Protein AF-A0A8N4KXZ0-F1 (afdb_monomer)

Radius of gyration: 26.38 Å; Cα contacts (8 Å, |Δi|>4): 65; chains: 1; bounding box: 52×31×77 Å

Secondary structure (DSSP, 8-state):
---HHHHHHHHHHHHHHHHHHHHHHHHGGG--PPPPEE----STTS-HHHH-SS---S-GGGEESS-EE--TT--S-EE-SS----------

Solvent-accessible surface area (backbone atoms only — not comparable to full-atom values): 6106 Å² total; per-residue (Å²): 133,86,59,72,68,57,57,52,50,52,52,51,50,52,50,52,52,51,52,52,51,53,55,57,59,63,64,66,72,72,75,79,81,45,42,69,36,79,62,78,81,57,64,94,72,74,33,63,71,57,71,48,91,84,62,70,88,72,56,73,86,40,54,36,78,73,22,64,36,76,49,94,96,53,90,64,76,38,72,21,90,71,86,82,88,88,83,84,76,90,81,129

Sequence (92 aa):
MPPLNEVLRVNWNLQIISCIVVLLTTHSIQLAHCIDCFKCVSFNEANKACDDPFHNNYSTAILESPCMGGRKGRNGLFPATACIKIGGIYGW

pLDDT: mean 78.61, std 10.49, range [43.19, 92.5]

Foldseek 3Di:
DPDPVVVVVVVVVVVVVVVVVVVVVVVVPPPPDADKEQDDDDDPNPDVCLVDPPDNPDDCPRIDPRDWDDDPPDDDTDRDPDYDRDDDDPDD

Structure (mmCIF, N/CA/C/O backbone):
data_AF-A0A8N4KXZ0-F1
#
_entry.id   AF-A0A8N4KXZ0-F1
#
loop_
_atom_site.group_PDB
_atom_site.id
_atom_site.type_symbol
_atom_site.label_atom_id
_atom_site.label_alt_id
_atom_site.label_comp_id
_atom_site.label_asym_id
_atom_site.label_entity_id
_atom_site.label_seq_id
_atom_site.pdbx_PDB_ins_code
_atom_site.Cartn_x
_atom_site.Cartn_y
_atom_site.Cartn_z
_atom_site.occupancy
_atom_site.B_iso_or_equiv
_atom_site.auth_seq_id
_atom_site.auth_comp_id
_atom_site.auth_asym_id
_atom_site.auth_atom_id
_atom_site.pdbx_PDB_model_num
ATOM 1 N N . MET A 1 1 ? -35.019 -9.528 51.712 1.00 61.81 1 MET A N 1
ATOM 2 C CA . MET A 1 1 ? -35.158 -9.058 50.317 1.00 61.81 1 MET A CA 1
ATOM 3 C C . MET A 1 1 ? -34.381 -7.760 50.155 1.00 61.81 1 MET A C 1
ATOM 5 O O . MET A 1 1 ? -34.508 -6.928 51.048 1.00 61.81 1 MET A O 1
ATOM 9 N N . PRO A 1 2 ? -33.596 -7.575 49.079 1.00 72.81 2 PRO A N 1
ATOM 10 C CA . PRO A 1 2 ? -33.049 -6.261 48.743 1.00 72.81 2 PRO A CA 1
ATOM 11 C C . PRO A 1 2 ? -34.189 -5.295 48.362 1.00 72.81 2 PRO A C 1
ATOM 13 O O . PRO A 1 2 ? -35.231 -5.748 47.874 1.00 72.81 2 PRO A O 1
ATOM 16 N N . PRO A 1 3 ? -34.042 -3.984 48.606 1.00 80.81 3 PRO A N 1
ATOM 17 C CA . PRO A 1 3 ? -35.079 -3.007 48.307 1.00 80.81 3 PRO A CA 1
ATOM 18 C C . PRO A 1 3 ? -35.203 -2.779 46.785 1.00 80.81 3 PRO A C 1
ATOM 20 O O . PRO A 1 3 ? -34.224 -2.841 46.040 1.00 80.81 3 PRO A O 1
ATOM 23 N N . LEU A 1 4 ? -36.428 -2.541 46.299 1.00 77.06 4 LEU A N 1
ATOM 24 C CA . LEU A 1 4 ? -36.766 -2.482 44.862 1.00 77.06 4 LEU A CA 1
ATOM 25 C C . LEU A 1 4 ? -35.922 -1.455 44.074 1.00 77.06 4 LEU A C 1
ATOM 27 O O . LEU A 1 4 ? -35.594 -1.662 42.907 1.00 77.06 4 LEU A O 1
ATOM 31 N N . ASN A 1 5 ? -35.536 -0.362 44.729 1.00 76.94 5 ASN A N 1
ATOM 32 C CA . ASN A 1 5 ? -34.676 0.694 44.195 1.00 76.94 5 ASN A CA 1
ATOM 33 C C . ASN A 1 5 ? -33.235 0.228 43.907 1.00 76.94 5 ASN A C 1
ATOM 35 O O . ASN A 1 5 ? -32.645 0.685 42.928 1.00 76.94 5 ASN A O 1
ATOM 39 N N . GLU A 1 6 ? -32.672 -0.694 44.693 1.00 77.38 6 GLU A N 1
ATOM 40 C CA . GLU A 1 6 ? -31.352 -1.269 44.409 1.00 77.38 6 GLU A CA 1
ATOM 41 C C . GLU A 1 6 ? -31.384 -2.171 43.176 1.00 77.38 6 GLU A C 1
ATOM 43 O O . GLU A 1 6 ? -30.502 -2.069 42.325 1.00 77.38 6 GLU A O 1
ATOM 48 N N . VAL A 1 7 ? -32.422 -2.998 43.025 1.00 73.75 7 VAL A N 1
ATOM 49 C CA . VAL A 1 7 ? -32.572 -3.897 41.866 1.00 73.75 7 VAL A CA 1
ATOM 50 C C . VAL A 1 7 ? -32.713 -3.098 40.566 1.00 73.75 7 VAL A C 1
ATOM 52 O O . VAL A 1 7 ? -32.057 -3.409 39.571 1.00 73.75 7 VAL A O 1
ATOM 55 N N . LEU A 1 8 ? -33.509 -2.023 40.583 1.00 74.00 8 LEU A N 1
ATOM 56 C CA . LEU A 1 8 ? -33.666 -1.113 39.443 1.00 74.00 8 LEU A CA 1
ATOM 57 C C . LEU A 1 8 ? -32.355 -0.391 39.094 1.00 74.00 8 LEU A C 1
ATOM 59 O O . LEU A 1 8 ? -32.008 -0.281 37.918 1.00 74.00 8 LEU A O 1
ATOM 63 N N . ARG A 1 9 ? -31.590 0.046 40.104 1.00 78.50 9 ARG A N 1
ATOM 64 C CA . ARG A 1 9 ? -30.286 0.699 39.915 1.00 78.50 9 ARG A CA 1
ATOM 65 C C . ARG A 1 9 ? -29.246 -0.256 39.324 1.00 78.50 9 ARG A C 1
ATOM 67 O O . ARG A 1 9 ? -28.507 0.135 38.425 1.00 78.50 9 ARG A O 1
ATOM 74 N N . VAL A 1 10 ? -29.197 -1.505 39.789 1.00 77.12 10 VAL A N 1
ATOM 75 C CA . VAL A 1 10 ? -28.301 -2.541 39.247 1.00 77.12 10 VAL A CA 1
ATOM 76 C C . VAL A 1 10 ? -28.643 -2.842 37.784 1.00 77.12 10 VAL A C 1
ATOM 78 O O . VAL A 1 10 ? -27.741 -2.868 36.951 1.00 77.12 10 VAL A O 1
ATOM 81 N N . ASN A 1 11 ? -29.928 -2.972 37.444 1.00 78.94 11 ASN A N 1
ATOM 82 C CA . ASN A 1 11 ? -30.369 -3.254 36.075 1.00 78.94 11 ASN A CA 1
ATOM 83 C C . ASN A 1 11 ? -30.021 -2.116 35.095 1.00 78.94 11 ASN A C 1
ATOM 85 O O . ASN A 1 11 ? -29.506 -2.361 34.006 1.00 78.94 11 ASN A O 1
ATOM 89 N N . TRP A 1 12 ? -30.207 -0.862 35.518 1.00 82.19 12 TRP A N 1
ATOM 90 C CA . TRP A 1 12 ? -29.836 0.314 34.726 1.00 82.19 12 TRP A CA 1
ATOM 91 C C . TRP A 1 12 ? -28.319 0.396 34.490 1.00 82.19 12 TRP A C 1
ATOM 93 O O . TR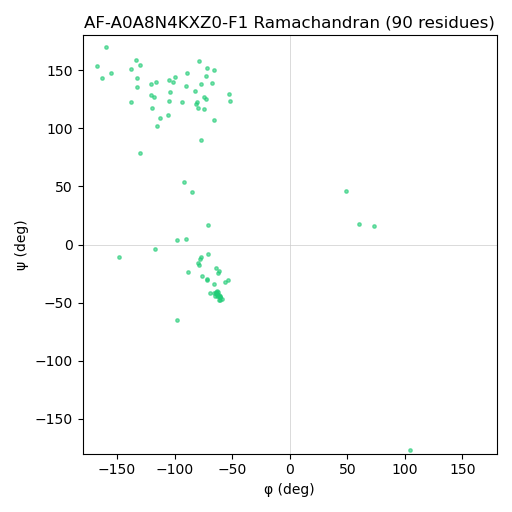P A 1 12 ? -27.869 0.659 33.376 1.00 82.19 12 TRP A O 1
ATOM 103 N N . ASN A 1 13 ? -27.513 0.104 35.517 1.00 86.00 13 ASN A N 1
ATOM 104 C CA . ASN A 1 13 ? -26.055 0.046 35.384 1.00 86.00 13 ASN A CA 1
ATOM 105 C C . ASN A 1 13 ? -25.615 -1.066 34.418 1.00 86.00 13 ASN A C 1
ATOM 107 O O . ASN A 1 13 ? -24.753 -0.829 33.577 1.00 86.00 13 ASN A O 1
ATOM 111 N N . LEU A 1 14 ? -26.226 -2.253 34.490 1.00 84.75 14 LEU A N 1
ATOM 112 C CA . LEU A 1 14 ? -25.955 -3.360 33.564 1.00 84.75 14 LEU A CA 1
ATOM 113 C C . LEU A 1 14 ? -26.303 -3.004 32.111 1.00 84.75 14 LEU A C 1
ATOM 115 O O . LEU A 1 14 ? -25.524 -3.315 31.210 1.00 84.75 14 LEU A O 1
ATOM 119 N N . GLN A 1 15 ? -27.421 -2.311 31.879 1.00 87.38 15 GLN A N 1
ATOM 120 C CA . GLN A 1 15 ? -27.800 -1.830 30.546 1.00 87.38 15 GLN A CA 1
ATOM 121 C C . GLN A 1 15 ? -26.812 -0.790 30.005 1.00 87.38 15 GLN A C 1
ATOM 123 O O . GLN A 1 15 ? -26.384 -0.900 28.858 1.00 87.38 15 GLN A O 1
ATOM 128 N N . ILE A 1 16 ? -26.393 0.179 30.827 1.00 90.06 16 ILE A N 1
ATOM 129 C CA . ILE A 1 16 ? -25.386 1.175 30.428 1.00 90.06 16 ILE A CA 1
ATOM 130 C C . ILE A 1 16 ? -24.060 0.495 30.078 1.00 90.06 16 ILE A C 1
ATOM 132 O O . ILE A 1 16 ? -23.483 0.786 29.032 1.00 90.06 16 ILE A O 1
ATOM 136 N N . ILE A 1 17 ? -23.585 -0.424 30.925 1.00 92.31 17 ILE A N 1
ATOM 137 C CA . ILE A 1 17 ? -22.332 -1.152 30.690 1.00 92.31 17 ILE A CA 1
ATOM 138 C C . ILE A 1 1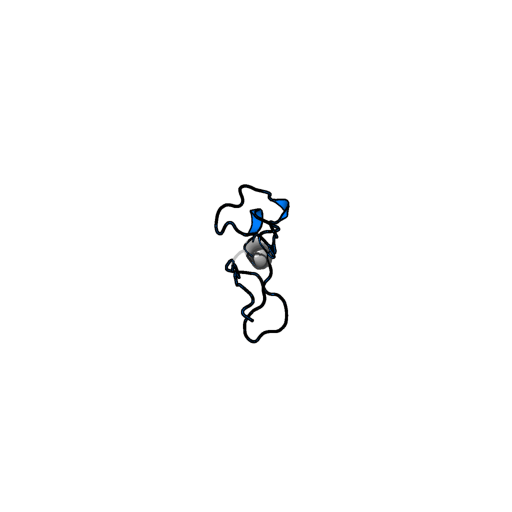7 ? -22.425 -1.953 29.388 1.00 92.31 17 ILE A C 1
ATOM 140 O O . ILE A 1 17 ? -21.506 -1.895 28.574 1.00 92.31 17 ILE A O 1
ATOM 144 N N . SER A 1 18 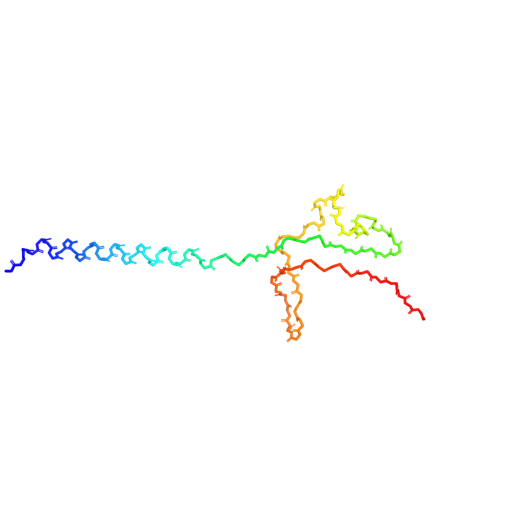? -23.544 -2.643 29.153 1.00 90.50 18 SER A N 1
ATOM 145 C CA . SER A 1 18 ? -23.783 -3.380 27.909 1.00 90.50 18 SER A CA 1
ATOM 146 C C . SER A 1 18 ? -23.723 -2.466 26.679 1.00 90.50 18 SER A C 1
ATOM 148 O O . SER A 1 18 ? -23.004 -2.780 25.730 1.00 90.50 18 SER A O 1
ATOM 150 N N . CYS A 1 19 ? -24.382 -1.304 26.712 1.00 89.25 19 CYS A N 1
ATOM 151 C CA . CYS A 1 19 ? -24.334 -0.323 25.625 1.00 89.25 19 CYS A CA 1
ATOM 152 C C . CYS A 1 19 ? -22.916 0.208 25.373 1.00 89.25 19 CYS A C 1
ATOM 154 O O . CYS A 1 19 ? -22.493 0.295 24.222 1.00 89.25 19 CYS A O 1
ATOM 156 N N . ILE A 1 20 ? -22.160 0.527 26.429 1.00 91.31 20 ILE A N 1
ATOM 157 C CA . ILE A 1 20 ? -20.772 1.000 26.308 1.00 91.31 20 ILE A CA 1
ATOM 158 C C . ILE A 1 20 ? -19.889 -0.079 25.669 1.00 91.31 20 ILE A C 1
ATOM 160 O O . ILE A 1 20 ? -19.123 0.226 24.758 1.00 91.31 20 ILE A O 1
ATOM 164 N N . VAL A 1 21 ? -20.020 -1.342 26.088 1.00 90.56 21 VAL A N 1
ATOM 165 C CA . VAL A 1 21 ? -19.269 -2.466 25.501 1.00 90.56 21 VAL A CA 1
ATOM 166 C C . VAL A 1 21 ? -19.595 -2.627 24.012 1.00 90.56 21 VAL A C 1
ATOM 168 O O . VAL A 1 21 ? -18.681 -2.743 23.196 1.00 90.56 21 VAL A O 1
ATOM 171 N N . VAL A 1 22 ? -20.874 -2.568 23.627 1.00 88.50 22 VAL A N 1
ATOM 172 C CA . VAL A 1 22 ? -21.284 -2.642 22.213 1.00 88.50 22 VAL A CA 1
ATOM 173 C C . VAL A 1 22 ? -20.681 -1.487 21.405 1.00 88.50 22 VAL A C 1
ATOM 175 O O . VAL A 1 22 ? -20.053 -1.727 20.377 1.00 88.50 22 VAL A O 1
ATOM 178 N N . LEU A 1 23 ? -20.769 -0.248 21.893 1.00 85.00 23 LEU A N 1
ATOM 179 C CA . LEU A 1 23 ? -20.203 0.918 21.205 1.00 85.00 23 LEU A CA 1
ATOM 180 C C . LEU A 1 23 ? -18.679 0.808 21.032 1.00 85.00 23 LEU A C 1
ATOM 182 O O . LEU A 1 23 ? -18.171 1.009 19.928 1.00 85.00 23 LEU A O 1
ATOM 186 N N . LEU A 1 24 ? -17.953 0.407 22.081 1.00 82.31 24 LEU A N 1
ATOM 187 C CA . LEU A 1 24 ? -16.497 0.224 22.030 1.00 82.31 24 LEU A CA 1
ATOM 188 C C . LEU A 1 24 ? -16.078 -0.886 21.052 1.00 82.31 24 LEU A C 1
ATOM 190 O O . LEU A 1 24 ? -15.103 -0.721 20.321 1.00 82.31 24 LEU A O 1
ATOM 194 N N . THR A 1 25 ? -16.818 -1.997 20.999 1.00 76.75 25 THR A N 1
ATOM 195 C CA . THR A 1 25 ? -16.515 -3.113 20.080 1.00 76.75 25 THR A CA 1
ATOM 196 C C . THR A 1 25 ? -16.822 -2.802 18.616 1.00 76.75 25 THR A C 1
ATOM 198 O O . THR A 1 25 ? -16.129 -3.304 17.738 1.00 76.75 25 THR A O 1
ATOM 201 N N . THR A 1 26 ? -17.811 -1.953 18.318 1.00 72.19 26 THR A N 1
ATOM 202 C CA . THR A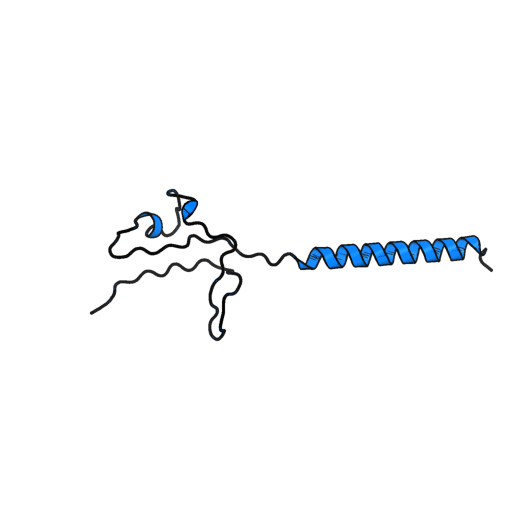 1 26 ? -18.081 -1.540 16.927 1.00 72.19 26 THR A CA 1
ATOM 203 C C . THR A 1 26 ? -17.013 -0.601 16.366 1.00 72.19 26 THR A C 1
ATOM 205 O O . THR A 1 26 ? -16.733 -0.635 15.168 1.00 72.19 26 THR A O 1
ATOM 208 N N . HIS A 1 27 ? -16.370 0.201 17.220 1.00 68.75 27 HIS A N 1
ATOM 209 C CA . HIS A 1 27 ? -15.395 1.193 16.773 1.00 68.75 27 HIS A CA 1
ATOM 210 C C . HIS A 1 27 ? -14.034 0.582 16.396 1.00 68.75 27 HIS A C 1
ATOM 212 O O . HIS A 1 27 ? -13.329 1.120 15.543 1.00 68.75 27 HIS A O 1
ATOM 218 N N . SER A 1 28 ? -13.669 -0.561 16.983 1.00 63.16 28 SER A N 1
ATOM 219 C CA . SER A 1 28 ? -12.372 -1.215 16.767 1.00 63.16 28 SER A CA 1
ATOM 220 C C . SER A 1 28 ? -12.250 -1.978 15.439 1.00 63.16 28 SER A C 1
ATOM 222 O O . SER A 1 28 ? -11.144 -2.355 15.056 1.00 63.16 28 SER A O 1
ATOM 224 N N . ILE A 1 29 ? -13.346 -2.176 14.696 1.00 62.19 29 ILE A N 1
ATOM 225 C CA . ILE A 1 29 ? -13.370 -3.002 13.471 1.00 62.19 29 ILE A CA 1
ATOM 226 C C . ILE A 1 29 ? -12.766 -2.271 12.250 1.00 62.19 29 ILE A C 1
ATOM 228 O O . ILE A 1 29 ? -12.457 -2.896 11.238 1.00 62.19 29 ILE A O 1
ATOM 232 N N . GLN A 1 30 ? -12.531 -0.958 12.321 1.00 61.78 30 GLN A N 1
ATOM 233 C CA . GLN A 1 30 ? -12.137 -0.157 11.149 1.00 61.78 30 GLN A CA 1
ATOM 234 C C . GLN A 1 30 ? -10.623 -0.040 10.891 1.00 61.78 30 GLN A C 1
ATOM 236 O O . GLN A 1 30 ? -10.217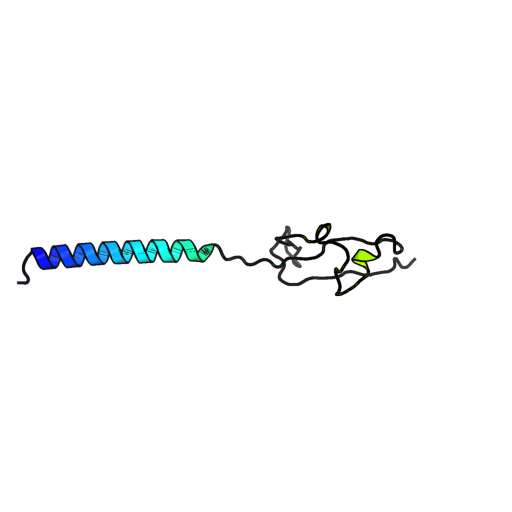 0.652 9.962 1.00 61.78 30 GLN A O 1
ATOM 241 N N . LEU A 1 31 ? -9.767 -0.728 11.646 1.00 64.44 31 LEU A N 1
ATOM 242 C CA . LEU A 1 31 ? -8.308 -0.589 11.528 1.00 64.44 31 LEU A CA 1
ATOM 243 C C . LEU A 1 31 ? -7.704 -1.613 10.547 1.00 64.44 31 LEU A C 1
ATOM 245 O O . LEU A 1 31 ? -6.790 -2.367 10.876 1.00 64.44 31 LEU A O 1
ATOM 249 N N . ALA A 1 32 ? -8.218 -1.661 9.314 1.00 64.56 32 ALA A N 1
ATOM 250 C CA . ALA A 1 32 ? -7.515 -2.332 8.221 1.00 64.56 32 ALA A CA 1
ATOM 251 C C . ALA A 1 32 ? -6.378 -1.417 7.744 1.00 64.56 32 ALA A C 1
ATOM 253 O O . ALA A 1 32 ? -6.568 -0.563 6.880 1.00 64.56 32 ALA A O 1
ATOM 254 N N . HIS A 1 33 ? -5.200 -1.564 8.349 1.00 72.38 33 HIS A N 1
ATOM 255 C CA . HIS A 1 33 ? -4.031 -0.766 7.994 1.00 72.38 33 HIS A CA 1
ATOM 256 C C . HIS A 1 33 ? -3.442 -1.234 6.664 1.00 72.38 33 HIS A C 1
ATOM 258 O O . HIS A 1 33 ? -2.972 -2.364 6.528 1.00 72.38 33 HIS A O 1
ATOM 264 N N . CYS A 1 34 ? -3.480 -0.339 5.688 1.00 83.88 34 CYS A N 1
ATOM 265 C CA . CYS A 1 34 ? -2.766 -0.467 4.435 1.00 83.88 34 CYS A CA 1
ATOM 266 C C . CYS A 1 34 ? -1.497 0.379 4.509 1.00 83.88 34 CYS A C 1
ATOM 268 O O . CYS A 1 34 ? -1.524 1.451 5.112 1.00 83.88 34 CYS A O 1
ATOM 270 N N . ILE A 1 35 ? -0.401 -0.084 3.911 1.00 87.38 35 ILE A N 1
ATOM 271 C CA . ILE A 1 35 ? 0.781 0.768 3.760 1.00 87.38 35 ILE A CA 1
ATOM 272 C C . ILE A 1 35 ? 0.586 1.734 2.588 1.00 87.38 35 ILE A C 1
ATOM 274 O O . ILE A 1 35 ? -0.173 1.451 1.653 1.00 87.38 35 ILE A O 1
ATOM 278 N N . ASP A 1 36 ? 1.333 2.827 2.614 1.00 88.31 36 ASP A N 1
ATOM 279 C CA . ASP A 1 36 ? 1.488 3.708 1.464 1.00 88.31 36 ASP A CA 1
ATOM 280 C C . ASP A 1 36 ? 2.670 3.229 0.618 1.00 88.31 36 ASP A C 1
ATOM 282 O O . ASP A 1 36 ? 3.639 2.667 1.138 1.00 88.31 36 ASP A O 1
ATOM 286 N N . CYS A 1 37 ? 2.603 3.421 -0.699 1.00 84.25 37 CYS A N 1
ATOM 287 C CA . CYS A 1 37 ? 3.688 3.037 -1.604 1.00 84.25 37 CYS A CA 1
ATOM 288 C C . CYS A 1 37 ? 3.928 4.106 -2.661 1.00 84.25 37 CYS A C 1
ATOM 290 O O . CYS A 1 37 ? 2.999 4.772 -3.110 1.00 84.25 37 CYS A O 1
ATOM 292 N N . PHE A 1 38 ? 5.167 4.202 -3.136 1.00 84.50 38 PHE A N 1
ATOM 293 C CA . PHE A 1 38 ? 5.469 4.964 -4.341 1.00 84.50 38 PHE A CA 1
ATOM 294 C C . PHE A 1 38 ? 5.124 4.132 -5.572 1.00 84.50 38 PHE A C 1
ATOM 296 O O . PHE A 1 38 ? 5.692 3.058 -5.779 1.00 84.50 38 PHE A O 1
ATOM 303 N N . LYS A 1 39 ? 4.178 4.611 -6.380 1.00 83.12 39 LYS A N 1
ATOM 304 C CA . LYS A 1 39 ? 3.709 3.926 -7.584 1.00 83.12 39 LYS A CA 1
ATOM 305 C C . LYS A 1 39 ? 4.117 4.715 -8.816 1.00 83.12 39 LYS A C 1
ATOM 307 O O . LYS A 1 39 ? 3.548 5.761 -9.112 1.00 83.12 39 LYS A O 1
ATOM 312 N N . CYS A 1 40 ? 5.072 4.181 -9.569 1.00 82.06 40 CYS A N 1
ATOM 313 C CA . CYS A 1 40 ? 5.460 4.752 -10.847 1.00 82.06 40 CYS A CA 1
ATOM 314 C C . CYS A 1 40 ? 6.189 3.736 -11.741 1.00 82.06 40 CYS A C 1
ATOM 316 O O . CYS A 1 40 ? 6.518 2.632 -11.310 1.00 82.06 40 CYS A O 1
ATOM 318 N N . VAL A 1 41 ? 6.391 4.100 -13.007 1.00 83.75 41 VAL A N 1
ATOM 319 C CA . VAL A 1 41 ? 7.028 3.271 -14.040 1.00 83.75 41 VAL A CA 1
ATOM 320 C C . VAL A 1 41 ? 8.076 4.097 -14.777 1.00 83.75 41 VAL A C 1
ATOM 322 O O . VAL A 1 41 ? 7.814 5.242 -15.137 1.00 83.75 41 VAL A O 1
ATOM 325 N N . SER A 1 42 ? 9.251 3.518 -15.011 1.00 83.38 42 SER A N 1
ATOM 326 C CA . SER A 1 42 ? 10.327 4.104 -15.818 1.00 83.38 42 SER A CA 1
ATOM 327 C C . SER A 1 42 ? 10.622 3.157 -16.975 1.00 83.38 42 SER A C 1
ATOM 329 O O . SER A 1 42 ? 10.804 1.959 -16.768 1.00 83.38 42 SER A O 1
ATOM 331 N N . PHE A 1 43 ? 10.639 3.689 -18.194 1.00 85.19 43 PHE A N 1
ATOM 332 C CA . PHE A 1 43 ? 11.067 2.970 -19.391 1.00 85.19 43 PHE A CA 1
ATOM 333 C C . PHE A 1 43 ? 12.282 3.695 -19.952 1.00 85.19 43 PHE A C 1
ATOM 335 O O . PHE A 1 43 ? 12.209 4.902 -20.171 1.00 85.19 43 PHE A O 1
ATOM 342 N N . ASN A 1 44 ? 13.385 2.975 -20.172 1.00 84.50 44 ASN A N 1
ATOM 343 C CA . ASN A 1 44 ? 14.644 3.542 -20.672 1.00 84.50 44 ASN A CA 1
ATOM 344 C C . ASN A 1 44 ? 15.086 4.805 -19.899 1.00 84.50 44 ASN A C 1
ATOM 346 O O . ASN A 1 44 ? 15.408 5.818 -20.510 1.00 84.50 44 ASN A O 1
ATOM 350 N N . GLU A 1 45 ? 15.041 4.760 -18.561 1.00 80.12 45 GLU A N 1
ATOM 351 C CA . GLU A 1 45 ? 15.426 5.870 -17.664 1.00 80.12 45 GLU A CA 1
ATOM 352 C C . GLU A 1 45 ? 14.619 7.174 -17.837 1.00 80.12 45 GLU A C 1
ATOM 354 O O . GLU A 1 45 ? 15.028 8.237 -17.361 1.00 80.12 45 GLU A O 1
ATOM 359 N N . ALA A 1 46 ? 13.447 7.123 -18.482 1.00 86.12 46 ALA A N 1
ATOM 360 C CA . ALA A 1 46 ? 12.608 8.304 -18.689 1.00 86.12 46 ALA A CA 1
ATOM 361 C C . ALA A 1 46 ? 12.130 8.949 -17.374 1.00 86.12 46 ALA A C 1
ATOM 363 O O . ALA A 1 46 ? 11.815 10.136 -17.360 1.00 86.12 46 ALA A O 1
ATOM 364 N N . ASN A 1 47 ? 12.100 8.193 -16.269 1.00 82.75 47 ASN A N 1
ATOM 365 C CA . ASN A 1 47 ? 11.633 8.664 -14.969 1.00 82.75 47 ASN A CA 1
ATOM 366 C C . ASN A 1 47 ? 12.644 8.342 -13.860 1.00 82.75 47 ASN A C 1
ATOM 368 O O . ASN A 1 47 ? 12.423 7.444 -13.049 1.00 82.75 47 ASN A O 1
ATOM 372 N N . LYS A 1 48 ? 13.714 9.143 -13.761 1.00 79.56 48 LYS A N 1
ATOM 373 C CA . LYS A 1 48 ? 14.766 8.966 -12.736 1.00 79.56 48 LYS A CA 1
ATOM 374 C C . LYS A 1 48 ? 14.246 8.904 -11.296 1.00 79.56 48 LYS A C 1
ATOM 376 O O . LYS A 1 48 ? 14.823 8.206 -10.471 1.00 79.56 48 LYS A O 1
ATOM 381 N N . ALA A 1 49 ? 13.135 9.581 -11.000 1.00 76.38 49 ALA A N 1
ATOM 382 C CA . ALA A 1 49 ? 12.494 9.543 -9.685 1.00 76.38 49 ALA A CA 1
ATOM 383 C C . ALA A 1 49 ? 11.986 8.144 -9.275 1.00 76.38 49 ALA A C 1
ATOM 385 O O . ALA A 1 49 ? 11.859 7.868 -8.087 1.00 76.38 49 ALA A O 1
ATOM 386 N N . CYS A 1 50 ? 11.702 7.268 -10.242 1.00 77.88 50 CYS A N 1
ATOM 387 C CA . CYS A 1 50 ? 11.259 5.885 -10.023 1.00 77.88 50 CYS A CA 1
ATOM 388 C C . CYS A 1 50 ? 12.414 4.893 -9.905 1.00 77.88 50 CYS A C 1
ATOM 390 O O . CYS A 1 50 ? 12.273 3.803 -9.340 1.00 77.88 50 CYS A O 1
ATOM 392 N N . ASP A 1 51 ? 13.560 5.261 -10.471 1.00 76.25 51 ASP A N 1
ATOM 393 C CA . ASP A 1 51 ? 14.725 4.395 -10.560 1.00 76.25 51 ASP A CA 1
ATOM 394 C C . ASP A 1 51 ? 15.502 4.349 -9.235 1.00 76.25 51 ASP A C 1
ATOM 396 O O . ASP A 1 51 ? 16.200 3.364 -8.982 1.00 76.25 51 ASP A O 1
ATOM 400 N N . ASP A 1 52 ? 15.261 5.287 -8.309 1.00 69.50 52 ASP A N 1
ATOM 401 C CA . ASP A 1 52 ? 15.767 5.221 -6.933 1.00 69.50 52 ASP A CA 1
ATOM 402 C C . ASP A 1 52 ? 15.021 4.143 -6.112 1.00 69.50 52 ASP A C 1
ATOM 404 O O . ASP A 1 52 ? 13.789 4.095 -6.106 1.00 69.50 52 ASP A O 1
ATOM 408 N N . PRO A 1 53 ? 15.724 3.182 -5.486 1.00 57.00 53 PRO A N 1
ATOM 409 C CA . PRO A 1 53 ? 15.092 2.098 -4.740 1.00 57.00 53 PRO A CA 1
ATOM 410 C C . PRO A 1 53 ? 14.605 2.475 -3.331 1.00 57.00 53 PRO A C 1
ATOM 412 O O . PRO A 1 53 ? 13.791 1.725 -2.797 1.00 57.00 53 PRO A O 1
ATOM 415 N N . PHE A 1 54 ? 15.059 3.583 -2.730 1.00 56.16 54 PHE A N 1
ATOM 416 C CA . PHE A 1 54 ? 14.755 3.888 -1.319 1.00 56.16 54 PHE A CA 1
ATOM 417 C C . PHE A 1 54 ? 14.636 5.380 -0.968 1.00 56.16 54 PHE A C 1
ATOM 419 O O . PHE A 1 54 ? 14.156 5.693 0.120 1.00 56.16 54 PHE A O 1
ATOM 426 N N . HIS A 1 55 ? 15.016 6.300 -1.859 1.00 60.38 55 HIS A N 1
ATOM 427 C CA . HIS A 1 55 ? 14.928 7.741 -1.628 1.00 60.38 55 HIS A CA 1
ATOM 428 C C . HIS A 1 55 ? 13.944 8.396 -2.595 1.00 60.38 55 HIS A C 1
ATOM 430 O O . HIS A 1 55 ? 14.250 8.725 -3.737 1.00 60.38 55 HIS A O 1
ATOM 436 N N . ASN A 1 56 ? 12.749 8.684 -2.097 1.00 60.91 56 ASN A N 1
ATOM 437 C CA . ASN A 1 56 ? 11.761 9.501 -2.787 1.00 60.91 56 ASN A CA 1
ATOM 438 C C . ASN A 1 56 ? 11.996 11.005 -2.527 1.00 60.91 56 ASN A C 1
ATOM 440 O O . ASN A 1 56 ? 11.048 11.745 -2.282 1.00 60.91 56 ASN A O 1
ATOM 444 N N . ASN A 1 57 ? 13.231 11.511 -2.609 1.00 64.19 57 ASN A N 1
ATOM 445 C CA . ASN A 1 57 ? 13.497 12.959 -2.474 1.00 64.19 57 ASN A CA 1
ATOM 446 C C . ASN A 1 57 ? 13.004 13.785 -3.690 1.00 64.19 57 ASN A C 1
ATOM 448 O O . ASN A 1 57 ? 13.436 14.909 -3.922 1.00 64.19 57 ASN A O 1
ATOM 452 N N . TYR A 1 58 ? 12.133 13.210 -4.518 1.00 65.25 58 TYR A N 1
ATOM 453 C CA . TYR A 1 58 ? 11.618 13.839 -5.725 1.00 65.25 58 TYR A CA 1
ATOM 454 C C . TYR A 1 58 ? 10.252 14.474 -5.491 1.00 65.25 58 TYR A C 1
ATOM 456 O O . TYR A 1 58 ? 10.107 15.687 -5.611 1.00 65.25 58 TYR A O 1
ATOM 464 N N . SER A 1 59 ? 9.225 13.678 -5.186 1.00 67.38 59 SER A N 1
ATOM 465 C CA . SER A 1 59 ? 7.876 14.214 -5.018 1.00 67.38 59 SER A CA 1
ATOM 466 C C . SER A 1 59 ? 6.959 13.247 -4.280 1.00 67.38 59 SER A C 1
ATOM 468 O O . SER A 1 59 ? 6.993 12.039 -4.514 1.00 67.38 59 SER A O 1
ATOM 470 N N . THR A 1 60 ? 6.071 13.792 -3.448 1.00 74.88 60 THR A N 1
ATOM 471 C CA . THR A 1 60 ? 4.912 13.076 -2.897 1.00 74.88 60 THR A CA 1
ATOM 472 C C . THR A 1 60 ? 3.833 12.808 -3.950 1.00 74.88 60 THR A C 1
ATOM 474 O O . THR A 1 60 ? 2.911 12.052 -3.678 1.00 74.88 60 THR A O 1
ATOM 477 N N . ALA A 1 61 ? 3.949 13.355 -5.166 1.00 77.56 61 ALA A N 1
ATOM 478 C CA . ALA A 1 61 ? 2.977 13.147 -6.243 1.00 77.56 61 ALA A CA 1
ATOM 479 C C . ALA A 1 61 ? 2.882 11.689 -6.735 1.00 77.56 61 ALA A C 1
ATOM 481 O O . ALA A 1 61 ? 1.887 11.324 -7.350 1.00 77.56 61 ALA A O 1
ATOM 482 N N . ILE A 1 62 ? 3.903 10.862 -6.478 1.00 81.00 62 ILE A N 1
ATOM 483 C CA . ILE A 1 62 ? 3.905 9.422 -6.799 1.00 81.00 62 ILE A CA 1
ATOM 484 C C . ILE A 1 62 ? 3.543 8.541 -5.593 1.00 81.00 62 ILE A C 1
ATOM 486 O O . ILE A 1 62 ? 3.620 7.317 -5.693 1.00 81.00 62 ILE A O 1
ATOM 490 N N . LEU A 1 63 ? 3.197 9.139 -4.448 1.00 85.06 63 LEU A N 1
ATOM 491 C CA . LEU A 1 63 ? 2.754 8.419 -3.258 1.00 85.06 63 LEU A CA 1
ATOM 492 C C . LEU A 1 63 ? 1.278 8.040 -3.407 1.00 85.06 63 LEU A C 1
ATOM 494 O O . LEU A 1 63 ? 0.422 8.905 -3.563 1.00 85.06 63 LEU A O 1
ATOM 498 N N . GLU A 1 64 ? 0.988 6.750 -3.305 1.00 86.00 64 GLU A N 1
ATOM 499 C CA . GLU A 1 64 ? -0.366 6.208 -3.298 1.00 86.00 64 GLU A CA 1
ATOM 500 C C . GLU A 1 64 ? -0.740 5.785 -1.872 1.00 86.00 64 GLU A C 1
ATOM 502 O O . GLU A 1 64 ? -0.057 4.944 -1.275 1.00 86.00 64 GLU A O 1
ATOM 507 N N . SER A 1 65 ? -1.845 6.333 -1.356 1.00 88.06 65 SER A N 1
ATOM 508 C CA . SER A 1 65 ? -2.419 5.997 -0.048 1.00 88.06 65 SER A CA 1
ATOM 509 C C . SER A 1 65 ? -3.948 5.885 -0.143 1.00 88.06 65 SER A C 1
ATOM 511 O O . SER A 1 65 ? -4.589 6.861 -0.545 1.00 88.06 65 SER A O 1
ATOM 513 N N . PRO A 1 66 ? -4.567 4.743 0.225 1.00 87.81 66 PRO A N 1
ATOM 514 C CA . PRO A 1 66 ? -3.953 3.466 0.606 1.00 87.81 66 PRO A CA 1
ATOM 515 C C . PRO A 1 66 ? -3.459 2.668 -0.615 1.00 87.81 66 PRO A C 1
ATOM 517 O O . PRO A 1 66 ? -4.167 2.550 -1.617 1.00 87.81 66 PRO A O 1
ATOM 520 N N . CYS A 1 67 ? -2.274 2.052 -0.540 1.00 88.81 67 CYS A N 1
ATOM 521 C CA . CYS A 1 67 ? -1.758 1.282 -1.673 1.00 88.81 67 CYS A CA 1
ATOM 522 C C . CYS A 1 67 ? -2.349 -0.132 -1.760 1.00 88.81 67 CYS A C 1
ATOM 524 O O . CYS A 1 67 ? -2.140 -0.979 -0.897 1.00 88.81 67 CYS A O 1
ATOM 526 N N . MET A 1 68 ? -3.012 -0.453 -2.866 1.00 89.00 68 MET A N 1
ATOM 527 C CA . MET A 1 68 ? -3.558 -1.791 -3.085 1.00 89.00 68 MET A CA 1
ATOM 528 C C . MET A 1 68 ? -2.717 -2.582 -4.095 1.00 89.00 68 MET A C 1
ATOM 530 O O . MET A 1 68 ? -2.278 -2.049 -5.112 1.00 89.00 68 MET A O 1
ATOM 534 N N . GLY A 1 69 ? -2.535 -3.880 -3.847 1.00 87.31 69 GLY A N 1
ATOM 535 C CA . GLY A 1 69 ? -1.760 -4.787 -4.693 1.00 87.31 69 GLY A CA 1
ATOM 536 C C . GLY A 1 69 ? -2.470 -6.111 -4.973 1.00 87.31 69 GLY A C 1
ATOM 537 O O . GLY A 1 69 ? -3.369 -6.537 -4.245 1.00 87.31 69 GLY A O 1
ATOM 538 N N . GLY A 1 70 ? -2.058 -6.784 -6.048 1.00 87.06 70 GLY A N 1
ATOM 539 C CA . GLY A 1 70 ? -2.511 -8.141 -6.354 1.00 87.06 70 GLY A CA 1
ATOM 540 C C . GLY A 1 70 ? -1.909 -9.173 -5.395 1.00 87.06 70 GLY A C 1
ATOM 541 O O . GLY A 1 70 ? -0.806 -8.999 -4.878 1.00 87.06 70 GLY A O 1
ATOM 542 N N . ARG A 1 71 ? -2.618 -10.284 -5.172 1.00 84.69 71 ARG A N 1
ATOM 543 C CA . ARG A 1 71 ? -2.119 -11.432 -4.398 1.00 84.69 71 ARG A CA 1
ATOM 544 C C . ARG A 1 71 ? -2.112 -12.683 -5.266 1.00 84.69 71 ARG A C 1
ATOM 546 O O . ARG A 1 71 ? -3.070 -12.940 -5.991 1.00 84.69 71 ARG A O 1
ATOM 553 N N . LYS A 1 72 ? -1.045 -13.485 -5.171 1.00 89.31 72 LYS A N 1
ATOM 554 C CA . LYS A 1 72 ? -0.917 -14.743 -5.924 1.00 89.31 72 LYS A CA 1
ATOM 555 C C . LYS A 1 72 ? -2.149 -15.627 -5.699 1.00 89.31 72 LYS A C 1
ATOM 557 O O . LYS A 1 72 ? -2.532 -15.879 -4.559 1.00 89.31 72 LYS A O 1
ATOM 562 N N . GLY A 1 73 ? -2.747 -16.102 -6.792 1.00 92.50 73 GLY A N 1
ATOM 563 C CA . GLY A 1 73 ? -3.908 -16.996 -6.754 1.00 92.50 73 GLY A CA 1
ATOM 564 C C . GLY A 1 73 ? -5.230 -16.328 -6.358 1.00 92.50 73 GLY A C 1
ATOM 565 O O . GLY A 1 73 ? -6.164 -17.037 -5.996 1.00 92.50 73 GLY A O 1
ATOM 566 N N . ARG A 1 74 ? -5.329 -14.991 -6.390 1.00 91.12 74 ARG A N 1
ATOM 567 C CA . ARG A 1 74 ? -6.581 -14.261 -6.142 1.00 91.12 74 ARG A CA 1
ATOM 568 C C . ARG A 1 74 ? -6.815 -13.193 -7.203 1.00 91.12 74 ARG A C 1
ATOM 570 O O . ARG A 1 74 ? -5.879 -12.519 -7.621 1.00 91.12 74 ARG A O 1
ATOM 577 N N . ASN A 1 75 ? -8.077 -13.012 -7.579 1.00 91.81 75 ASN A N 1
ATOM 578 C CA . ASN A 1 75 ? -8.502 -11.93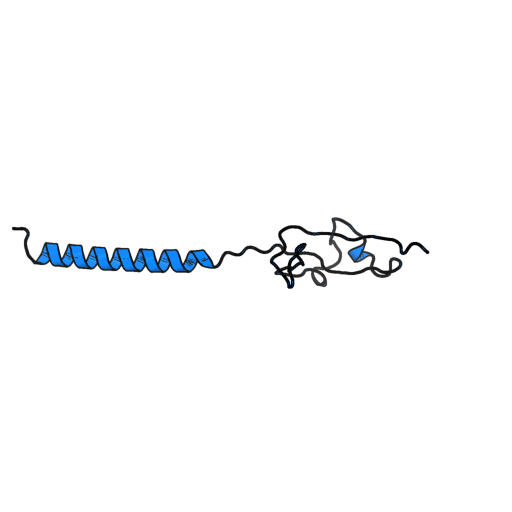8 -8.471 1.00 91.81 75 ASN A CA 1
ATOM 579 C C . ASN A 1 75 ? -8.866 -10.696 -7.650 1.00 91.81 75 ASN A C 1
ATOM 581 O O . ASN A 1 75 ? -9.551 -10.808 -6.633 1.00 91.81 75 ASN A O 1
ATOM 585 N N . GLY A 1 76 ? -8.425 -9.527 -8.110 1.00 91.19 76 GLY A N 1
ATOM 586 C CA . GLY A 1 76 ? -8.713 -8.238 -7.484 1.00 91.19 76 GLY A CA 1
ATOM 587 C C . GLY A 1 76 ? -7.543 -7.638 -6.703 1.00 91.19 76 GLY A C 1
ATOM 588 O O . GLY A 1 76 ? -6.427 -8.161 -6.688 1.00 91.19 76 GLY A O 1
ATOM 589 N N . LEU A 1 77 ? -7.825 -6.495 -6.082 1.00 89.00 77 LEU A N 1
ATOM 590 C CA . LEU A 1 77 ? -6.875 -5.692 -5.321 1.00 89.00 77 LEU A CA 1
ATOM 591 C C . LEU A 1 77 ? -7.066 -5.915 -3.820 1.00 89.00 77 LEU A C 1
ATOM 593 O O . LEU A 1 77 ? -8.191 -5.983 -3.328 1.00 89.00 77 LEU A O 1
ATOM 597 N N . PHE A 1 78 ? -5.957 -6.002 -3.092 1.00 89.81 78 PHE A N 1
ATOM 598 C CA . PHE A 1 78 ? -5.925 -6.215 -1.648 1.00 89.81 78 PHE A CA 1
ATOM 599 C C . PHE A 1 78 ? -5.001 -5.187 -0.989 1.00 89.81 78 PHE A C 1
ATOM 601 O O . PHE A 1 78 ? -4.060 -4.743 -1.648 1.00 89.81 78 PHE A O 1
ATOM 608 N N . PRO A 1 79 ? -5.209 -4.847 0.296 1.00 89.81 79 PRO A N 1
ATOM 609 C CA . PRO A 1 79 ? -4.305 -3.960 1.021 1.00 89.81 79 PRO A CA 1
ATOM 610 C C . PRO A 1 79 ? -2.862 -4.446 0.914 1.00 89.81 79 PRO A C 1
ATOM 612 O O . PRO A 1 79 ? -2.566 -5.610 1.228 1.00 89.81 79 PRO A O 1
ATOM 615 N N . ALA A 1 80 ? -1.977 -3.578 0.426 1.00 87.62 80 ALA A N 1
ATOM 616 C CA . ALA A 1 80 ? -0.565 -3.889 0.376 1.00 87.62 80 ALA A CA 1
ATOM 617 C C . ALA A 1 80 ? -0.021 -3.971 1.805 1.00 87.62 80 ALA A C 1
ATOM 619 O O . ALA A 1 80 ? -0.363 -3.179 2.683 1.00 87.62 80 ALA A O 1
ATOM 620 N N . THR A 1 81 ? 0.840 -4.958 2.028 1.00 86.62 81 THR A N 1
ATOM 621 C CA . THR A 1 81 ? 1.572 -5.143 3.289 1.00 86.62 81 THR A CA 1
ATOM 622 C C . THR A 1 81 ? 3.082 -5.020 3.092 1.00 86.62 81 THR A C 1
ATOM 624 O O . THR A 1 81 ? 3.831 -5.120 4.055 1.00 86.62 81 THR A O 1
ATOM 627 N N . ALA A 1 82 ? 3.534 -4.848 1.846 1.00 83.31 82 ALA A N 1
ATOM 628 C CA . ALA A 1 82 ? 4.929 -4.648 1.474 1.00 83.31 82 ALA A CA 1
ATOM 629 C C . ALA A 1 82 ? 5.019 -3.898 0.135 1.00 83.31 82 ALA A C 1
ATOM 631 O O . ALA A 1 82 ? 4.173 -4.095 -0.741 1.00 83.31 82 ALA A O 1
ATOM 632 N N . CYS A 1 83 ? 6.060 -3.079 -0.028 1.00 77.81 83 CYS A N 1
ATOM 633 C CA . CYS A 1 83 ? 6.394 -2.438 -1.299 1.00 77.81 83 CYS A CA 1
ATOM 634 C C . CYS A 1 83 ? 7.182 -3.419 -2.179 1.00 77.81 83 CYS A C 1
ATOM 636 O O . CYS A 1 83 ? 8.150 -4.022 -1.715 1.00 77.81 83 CYS A O 1
ATOM 638 N N . ILE A 1 84 ? 6.805 -3.562 -3.452 1.00 74.00 84 ILE A N 1
ATOM 639 C CA . ILE A 1 84 ? 7.543 -4.374 -4.429 1.00 74.00 84 ILE A CA 1
ATOM 640 C C . ILE A 1 84 ? 7.992 -3.458 -5.565 1.00 74.00 84 ILE A C 1
ATOM 642 O O . ILE A 1 84 ? 7.159 -2.904 -6.279 1.00 74.00 84 ILE A O 1
ATOM 646 N N . LYS A 1 85 ? 9.308 -3.330 -5.753 1.00 74.38 85 LYS A N 1
ATOM 647 C CA . LYS A 1 85 ? 9.898 -2.694 -6.935 1.00 74.38 85 LYS A CA 1
ATOM 648 C C . LYS A 1 85 ? 10.199 -3.767 -7.976 1.00 74.38 85 LYS A C 1
ATOM 650 O O . LYS A 1 85 ? 10.930 -4.711 -7.691 1.00 74.38 85 LYS A O 1
ATOM 655 N N . ILE A 1 86 ? 9.644 -3.619 -9.174 1.00 72.19 86 ILE A N 1
ATOM 656 C CA . ILE A 1 86 ? 9.930 -4.497 -10.312 1.00 72.19 86 ILE A CA 1
ATOM 657 C C . ILE A 1 86 ? 10.815 -3.709 -11.274 1.00 72.19 86 ILE A C 1
ATOM 659 O O . ILE A 1 86 ? 10.367 -2.728 -11.860 1.00 72.19 86 ILE A O 1
ATOM 663 N N . GLY A 1 87 ? 12.072 -4.124 -11.405 1.00 73.88 87 GLY A N 1
ATOM 664 C CA . GLY A 1 87 ? 13.002 -3.623 -12.414 1.00 73.88 87 GLY A CA 1
ATOM 665 C C . GLY A 1 87 ? 13.395 -4.757 -13.353 1.00 73.88 87 GLY A C 1
ATOM 666 O O . GLY A 1 87 ? 13.586 -5.887 -12.907 1.00 73.88 87 GLY A O 1
ATOM 667 N N . GLY A 1 88 ? 13.501 -4.472 -14.647 1.00 67.69 88 GLY A N 1
ATOM 668 C CA . GLY A 1 88 ? 13.899 -5.460 -15.642 1.00 67.69 88 GLY A CA 1
ATOM 669 C C . GLY A 1 88 ? 14.243 -4.808 -16.974 1.00 67.69 88 GLY A C 1
ATOM 670 O O . GLY A 1 88 ? 13.753 -3.727 -17.291 1.00 67.69 88 GLY A O 1
ATOM 671 N N . ILE A 1 89 ? 15.094 -5.478 -17.744 1.00 66.62 89 ILE A N 1
ATOM 672 C CA . ILE A 1 89 ? 15.394 -5.138 -19.134 1.00 66.62 89 ILE A CA 1
ATOM 673 C C . ILE A 1 89 ? 14.646 -6.168 -19.981 1.00 66.62 89 ILE A C 1
ATOM 675 O O . ILE A 1 89 ? 14.727 -7.364 -19.691 1.00 66.62 89 ILE A O 1
ATOM 679 N N . TYR A 1 90 ? 13.897 -5.732 -20.996 1.00 59.69 90 TYR A N 1
ATOM 680 C CA . TYR A 1 90 ? 13.307 -6.665 -21.956 1.00 59.69 90 TYR A CA 1
ATOM 681 C C . TYR A 1 90 ? 14.449 -7.330 -22.734 1.00 59.69 90 TYR A C 1
ATOM 683 O O . TYR A 1 90 ? 15.131 -6.676 -23.520 1.00 59.69 90 TYR A O 1
ATOM 691 N N . GLY A 1 91 ? 14.704 -8.608 -22.450 1.00 57.31 91 GLY A N 1
ATOM 692 C CA . GLY A 1 91 ? 15.631 -9.427 -23.224 1.00 57.31 91 GLY A CA 1
ATOM 693 C C . GLY A 1 91 ? 14.992 -9.797 -24.558 1.00 57.31 91 GLY A C 1
ATOM 694 O O . GLY A 1 91 ? 13.859 -10.279 -24.569 1.00 57.31 91 GLY A O 1
ATOM 695 N N . TRP A 1 92 ? 15.709 -9.522 -25.647 1.00 43.19 92 TRP A N 1
ATOM 696 C CA . TRP A 1 92 ? 15.383 -9.981 -26.998 1.00 43.19 92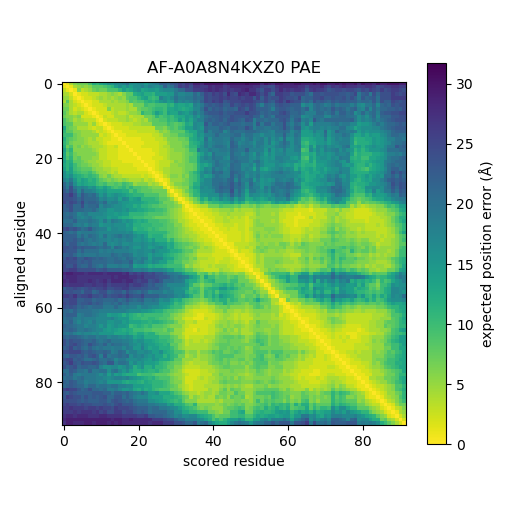 TRP A CA 1
ATOM 697 C C . TRP A 1 92 ? 15.801 -11.436 -27.189 1.00 43.19 92 TRP A C 1
ATOM 699 O O . TRP A 1 92 ? 16.877 -11.803 -26.660 1.00 43.19 92 TRP A O 1
#

Mean predicted aligned error: 11.98 Å

=== Feature glossary ===
A reading guide for the features in this record.

Start from the sequence.

  · Sequence gives the chain of amino acids in standard one-letter code (A=alanine, C=cysteine, …, Y=tyrosine), read N→C. It is the only feature that is directly encoded by the gene; all structural features are derived from the folded form of this sequence.

Fold it, and you get atomic coordinates and the backbone conformation that goes with them.

  · The mmCIF table is the protein's shape written out atom by atom. For each backbone N, Cα, C, and carbonyl O, it records an (x, y, z) coordinate triple in Å plus the residue type, chain letter, and residue number.

  · Backbone dihedral angles. Every residue except chain termini has a φ (preceding-C → N → Cα → C) and a ψ (N → Cα → C → next-N). They are reported in degrees following the IUPAC sign convention. Secondary structure is essentially a statement about which (φ, ψ) basin each residue occupies.

  · DSSP 8-state secondary structure assigns each residue one of H (α-helix), G (3₁₀-helix), I (π-helix), E (extended β-strand), B (isolated β-bridge), T (hydrogen-bonded turn), S (bend), or '-' (coil). The assignment is computed from backbone hydrogen-bond geometry via the Kabsch–Sander algorithm.

  · P-SEA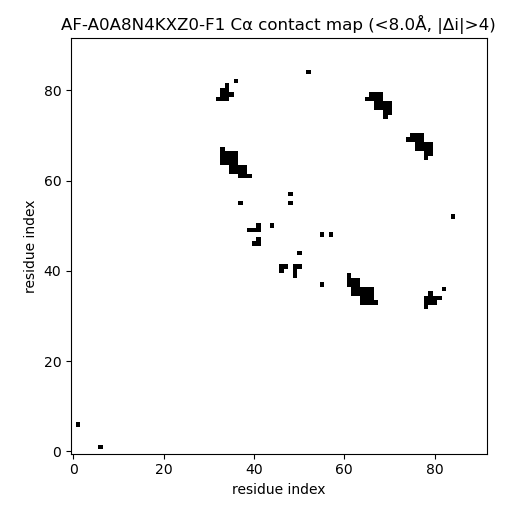 three-state annotation labels each residue as helix, strand, or coil based purely on the geometry of the Cα trace. It serves as a fallback when the full backbone (and thus DSSP) is unavailable.

Summarize the fold with a handful of shape descriptors and a per-residue structural alphabet.

  · Radius of gyration (Rg) is the root-mean-square distance of Cα atoms from their centroid — a single number for overall size and compactness. A globular domain of N residues has Rg ≈ 2.2·N^0.38 Å; an extended or disordered chain has a much larger Rg. The Cα contact count is the number of residue pairs whose Cα atoms are within 8 Å and are more than four positions apart in sequence — a standard proxy for tertiary packing density. The bounding box is the smallest axis-aligned box enclosing all Cα atoms.

  · Foldseek's 3Di representation compresses backbone geometry into a per-residue letter drawn from a learned twenty-state alphabet. It captures the tertiary interaction pattern around each residue — which residues are packed against it in space, regardless of where they are in sequence.

  · Accessible surface area quantifies burial. A residue 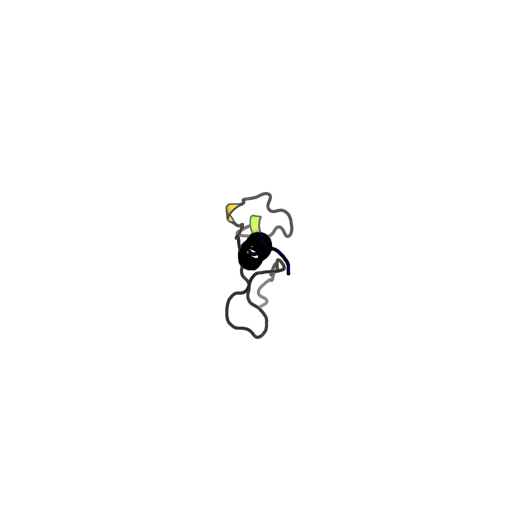with SASA near zero is packed into the hydrophobic core; one with SASA >100 Å² sits on the surface. Computed here via the Shrake–Rupley numerical algorithm with a 1.4 Å probe.

Ask how reliable the model is.

  · For AlphaFold models, the B-factor field carries pLDDT — the model's own estimate of local accuracy on a 0–100 scale. Regions with pLDDT<50 should be treated as essentially unmodeled; they often correspond to intrinsically disordered segments.

  · For experimental (PDB) structures, the B-factor (temperature factor) quantifies the positional spread of each atom in the crystal — a combination of thermal vibration and static disorder — in units of Å². High B-factors mark flexible loops or poorly resolved regions; low B-factors mark the rigid, well-ordered core.

  · PAE(i, j) answers: if I align the predicted and true structures on residue i, how far off (in Å) do I expect residue j to be? A block-diagonal PAE matrix with low values on the blocks and high values off-diagonal is the signature of a multi-domain protein with confidently predicted domains but uncertain inter-domain orientation.

Place it in context: what it resembles, what it is annotated as, and how it looks.

  · Structural nearest neighbors (via Foldseek easy-search vs the PDB). Reported per hit: target PDB id, E-value, and alignment TM-score. A TM-score above ~0.5 is the conventional threshold for 'same fold'.

  · Functional annotations link the protein to curated databases. InterPro entries identify conserved domains and families by matching the sequence against member-database signatures (Pfam, PROSITE, CDD, …). Gene Ontology (GO) terms describe molecular function, biological process, and cellular component in a controlled vocabulary. CATH places the structure in a hierarchical fold classification (Class/Architecture/Topology/Homologous-superfamily). The organism is the source species.

  · Plot images: a contact map (which residues are close in 3D, as an N×N binary image), a Ramachandran scatter (backbone torsion angles, revealing secondary-structure composition at a glance), and — for AlphaFold structures — a PAE heatmap (pairwise prediction confidence).

  · Structure images are PyMOL renders from six orthogonal camera directions. Cartoon representation draws helices as coils and strands as arrows; sticks shows the backbone as bonds; surface shows the solvent-excluded envelope. Rainbow coloring maps sequence position to hue (blue→red, N→C); chain coloring assigns a distinct color per polypeptide.